Protein AF-L9XF05-F1 (afdb_monomer_lite)

Sequence (82 aa):
MSDEVPVESTDLLVLIAVSLGGGTLIASLLVTPAVSPQFINAIFVSAMFLAFFLFIPIMGARLFIDDDGEESDPEAETDVEH

Radius of gyration: 21.37 Å; chains: 1; bounding box: 44×32×68 Å

Foldseek 3Di:
DPPPPLDDPVLVVVLQVCLLVQQLVVLVVVDPDDPDPSSVVSSVVSSVVSSVVCVVVSSVVVVVVVVVPPPDDCPPDDDPDD

pLDDT: mean 81.66, std 17.62, range [40.5, 97.31]

Organism: NCBI:txid1227499

Secondary structure (DSSP, 8-state):
-----S--HHHHHHHHHHHHHHHHHHHHHHS---SSHHHHHHHHHHHHHHHHHHHHHHHHHHHHHGGGS-------S-----

Structure (mmCIF, N/CA/C/O backbone):
data_AF-L9XF05-F1
#
_entry.id   AF-L9XF05-F1
#
loop_
_atom_site.group_PDB
_atom_site.id
_atom_site.type_symbol
_atom_site.label_atom_id
_atom_site.label_alt_id
_atom_site.label_comp_id
_atom_site.label_asym_id
_atom_site.label_entity_id
_atom_site.label_seq_id
_atom_site.pdbx_PDB_ins_code
_atom_site.Cartn_x
_atom_site.Cartn_y
_atom_site.Cartn_z
_atom_site.occupancy
_atom_site.B_iso_or_equiv
_atom_site.auth_seq_id
_atom_site.auth_comp_id
_atom_site.auth_asym_id
_atom_site.auth_atom_id
_atom_site.pdbx_PDB_model_num
ATOM 1 N N . MET A 1 1 ? 17.753 23.782 -18.209 1.00 40.50 1 MET A N 1
ATOM 2 C CA . MET A 1 1 ? 18.143 22.547 -17.510 1.00 40.50 1 MET A CA 1
ATOM 3 C C . MET A 1 1 ? 16.863 21.993 -16.926 1.00 40.50 1 MET A C 1
ATOM 5 O O . MET A 1 1 ? 16.431 22.472 -15.888 1.00 40.50 1 MET A O 1
ATOM 9 N N . SER A 1 2 ? 16.173 21.147 -17.687 1.00 49.59 2 SER A N 1
ATOM 10 C CA . SER A 1 2 ? 15.090 20.331 -17.143 1.00 49.59 2 SER A CA 1
ATOM 11 C C . SER A 1 2 ? 15.779 19.048 -16.720 1.00 49.59 2 SER A C 1
ATOM 13 O O . SER A 1 2 ? 16.124 18.237 -17.572 1.00 49.59 2 SER A O 1
ATOM 15 N N . ASP A 1 3 ? 16.131 18.951 -15.443 1.00 52.72 3 ASP A N 1
ATOM 16 C CA . ASP A 1 3 ? 16.601 17.696 -14.871 1.00 52.72 3 ASP A CA 1
ATOM 17 C C . ASP A 1 3 ? 15.383 16.767 -14.842 1.00 52.72 3 ASP A C 1
ATOM 19 O O . ASP A 1 3 ? 14.578 16.809 -13.910 1.00 52.72 3 ASP A O 1
ATOM 23 N N . GLU A 1 4 ? 15.178 16.032 -15.937 1.00 59.94 4 GLU A N 1
ATOM 24 C CA . GLU A 1 4 ? 14.144 15.008 -16.063 1.00 59.94 4 GLU A CA 1
ATOM 25 C C . GLU A 1 4 ? 14.429 13.976 -14.967 1.00 59.94 4 GLU A C 1
ATOM 27 O O . GLU A 1 4 ? 15.412 13.233 -15.013 1.00 59.94 4 GLU A O 1
ATOM 32 N N . VAL A 1 5 ? 13.644 14.019 -13.893 1.00 65.25 5 VAL A N 1
ATOM 33 C CA . VAL A 1 5 ? 13.810 13.085 -12.782 1.00 65.25 5 VAL A CA 1
ATOM 34 C C . VAL A 1 5 ? 13.564 11.683 -13.355 1.00 65.25 5 VAL A C 1
ATOM 36 O O . VAL A 1 5 ? 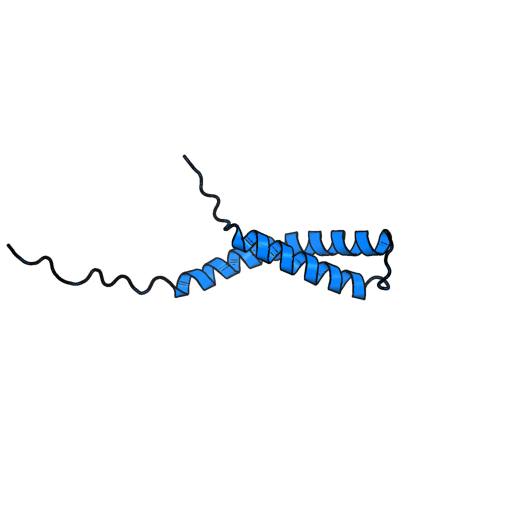12.570 11.515 -14.060 1.00 65.25 5 VAL A O 1
ATOM 39 N N . PRO A 1 6 ? 14.419 10.678 -13.084 1.00 68.12 6 PRO A N 1
ATOM 40 C CA . PRO A 1 6 ? 14.318 9.335 -13.669 1.00 68.12 6 PRO A CA 1
ATOM 41 C C . PRO A 1 6 ? 13.165 8.515 -13.055 1.00 68.12 6 PRO A C 1
ATOM 43 O O . PRO A 1 6 ? 13.354 7.386 -12.618 1.00 68.12 6 PRO A O 1
ATOM 46 N N . VAL A 1 7 ? 11.975 9.106 -12.956 1.00 72.50 7 VAL A N 1
ATOM 47 C CA . VAL A 1 7 ? 10.725 8.518 -12.462 1.00 72.50 7 VAL A CA 1
ATOM 48 C C . VAL A 1 7 ? 9.632 8.849 -13.463 1.00 72.50 7 VAL A C 1
ATOM 50 O O . VAL A 1 7 ? 9.268 10.014 -13.627 1.00 72.50 7 VAL A O 1
ATOM 53 N N . GLU A 1 8 ? 9.088 7.822 -14.115 1.00 83.31 8 GLU A N 1
ATOM 54 C CA . GLU A 1 8 ? 7.910 7.999 -14.963 1.00 83.31 8 GLU A CA 1
ATOM 55 C C . GLU A 1 8 ? 6.673 8.243 -14.098 1.00 83.31 8 GLU A C 1
ATOM 57 O O . GLU A 1 8 ? 6.531 7.718 -12.988 1.00 83.31 8 GLU A O 1
ATOM 62 N N . SER A 1 9 ? 5.709 8.985 -14.645 1.00 86.31 9 SER A N 1
ATOM 63 C CA . SER A 1 9 ? 4.404 9.145 -13.987 1.00 86.31 9 SER A CA 1
ATOM 64 C C . SER A 1 9 ? 3.693 7.796 -13.815 1.00 86.31 9 SER A C 1
ATOM 66 O O . SER A 1 9 ? 2.946 7.598 -12.855 1.00 86.31 9 SER A O 1
ATOM 68 N N . THR A 1 10 ? 3.961 6.848 -14.717 1.00 88.75 10 THR A N 1
ATOM 69 C CA . THR A 1 10 ? 3.450 5.475 -14.663 1.00 88.75 10 THR A CA 1
ATOM 70 C C . THR A 1 10 ? 3.946 4.728 -13.425 1.00 88.75 10 THR A C 1
ATOM 72 O O . THR A 1 10 ? 3.142 4.091 -12.743 1.00 88.75 10 THR A O 1
ATOM 75 N N . ASP A 1 11 ? 5.225 4.874 -13.066 1.00 89.19 11 ASP A N 1
ATOM 76 C CA . ASP A 1 11 ? 5.822 4.216 -11.895 1.00 89.19 11 ASP A CA 1
ATOM 77 C C . ASP A 1 11 ? 5.140 4.684 -10.604 1.00 89.19 11 ASP A C 1
ATOM 79 O O . ASP A 1 11 ? 4.812 3.885 -9.722 1.00 89.19 11 ASP A O 1
ATOM 83 N N . LEU A 1 12 ? 4.833 5.982 -10.528 1.00 90.19 12 LEU A N 1
ATOM 84 C CA . LEU A 1 12 ? 4.103 6.564 -9.406 1.00 90.19 12 LEU A CA 1
ATOM 85 C C . LEU A 1 12 ? 2.672 6.013 -9.309 1.00 90.19 12 LEU A C 1
ATOM 87 O O . LEU A 1 12 ? 2.209 5.698 -8.210 1.00 90.19 12 LEU A O 1
ATOM 91 N N . LEU A 1 13 ? 1.971 5.867 -10.436 1.00 92.50 13 LEU A N 1
ATOM 92 C CA . LEU A 1 13 ? 0.621 5.295 -10.456 1.00 92.50 13 LEU A CA 1
ATOM 93 C C . LEU A 1 13 ? 0.617 3.827 -10.021 1.00 92.50 13 LEU A C 1
ATOM 95 O O . LEU A 1 13 ? -0.230 3.437 -9.212 1.00 92.50 13 LEU A O 1
ATOM 99 N N . VAL A 1 14 ? 1.572 3.029 -10.505 1.00 92.94 14 VAL A N 1
ATOM 100 C CA . VAL A 1 14 ? 1.734 1.623 -10.104 1.00 92.94 14 VAL A CA 1
ATOM 101 C C . VAL A 1 14 ? 2.035 1.532 -8.611 1.00 92.94 14 VAL A C 1
ATOM 103 O O . VAL A 1 14 ? 1.374 0.776 -7.895 1.00 92.94 14 VAL A O 1
ATOM 106 N N . LEU A 1 15 ? 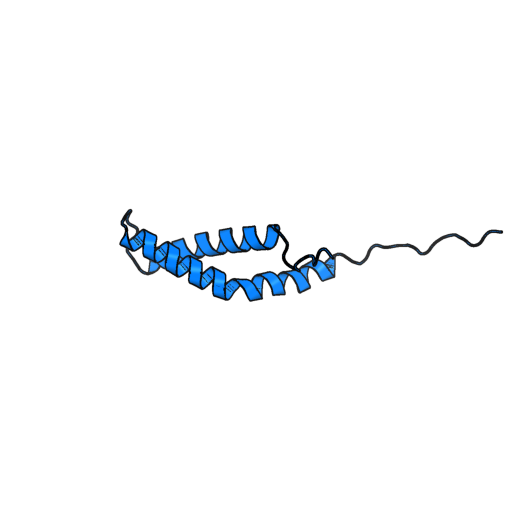2.965 2.350 -8.114 1.00 93.94 15 LEU A N 1
ATOM 107 C CA . LEU A 1 15 ? 3.307 2.407 -6.697 1.00 93.94 15 LEU A CA 1
ATOM 108 C C . LEU A 1 15 ? 2.086 2.738 -5.835 1.00 93.94 15 LEU A C 1
ATOM 110 O O . LEU A 1 15 ? 1.839 2.049 -4.844 1.00 93.94 15 LEU A O 1
ATOM 114 N N . ILE A 1 16 ? 1.297 3.748 -6.212 1.00 94.75 16 ILE A N 1
ATOM 115 C CA . ILE A 1 16 ? 0.075 4.129 -5.489 1.00 94.75 16 ILE A CA 1
ATOM 116 C C . ILE A 1 16 ? -0.934 2.977 -5.494 1.00 94.75 16 ILE A C 1
ATOM 118 O O . ILE A 1 16 ? -1.459 2.621 -4.436 1.00 94.75 16 ILE A O 1
ATOM 122 N N . ALA A 1 17 ? -1.189 2.373 -6.657 1.00 95.94 17 ALA A N 1
ATOM 123 C CA . ALA A 1 17 ? -2.171 1.304 -6.800 1.00 95.94 17 ALA A CA 1
ATOM 124 C C . ALA A 1 17 ? -1.800 0.067 -5.966 1.00 95.94 17 ALA A C 1
ATOM 126 O O . ALA A 1 17 ? -2.626 -0.433 -5.196 1.00 95.94 17 ALA A O 1
ATOM 127 N N . VAL A 1 18 ? -0.548 -0.393 -6.063 1.00 96.19 18 VAL A N 1
ATOM 128 C CA . VAL A 1 18 ? -0.052 -1.560 -5.318 1.00 96.19 18 VAL A CA 1
ATOM 129 C C . VAL A 1 18 ? -0.012 -1.273 -3.819 1.00 96.19 18 VAL A C 1
ATOM 131 O O . VAL A 1 18 ? -0.400 -2.126 -3.022 1.00 96.19 18 VAL A O 1
ATOM 134 N N . SER A 1 19 ? 0.388 -0.067 -3.418 1.00 96.81 19 SER A N 1
ATOM 135 C CA . SER A 1 19 ? 0.476 0.299 -2.002 1.00 96.81 19 SER A CA 1
ATOM 136 C C . SER A 1 19 ? -0.894 0.431 -1.347 1.00 96.81 19 SER A C 1
ATOM 138 O O . SER A 1 19 ? -1.081 -0.057 -0.236 1.00 96.81 19 SER A O 1
ATOM 140 N N . LEU A 1 20 ? -1.879 1.029 -2.024 1.00 97.19 20 LEU A N 1
ATOM 141 C CA . LEU A 1 20 ? -3.253 1.105 -1.516 1.00 97.19 20 LEU A CA 1
ATOM 142 C C . LEU A 1 20 ? -3.916 -0.274 -1.472 1.00 97.19 20 LEU A C 1
ATOM 144 O O . LEU A 1 20 ? -4.543 -0.624 -0.468 1.00 97.19 20 LEU A O 1
ATOM 148 N N . GLY A 1 21 ? -3.754 -1.072 -2.530 1.00 97.06 21 GLY A N 1
ATOM 149 C CA . GLY A 1 21 ? -4.280 -2.435 -2.587 1.00 97.06 21 GLY A CA 1
ATOM 150 C C . GLY A 1 21 ? -3.666 -3.330 -1.509 1.00 97.06 21 GLY A C 1
ATOM 151 O O . GLY A 1 21 ? -4.385 -3.917 -0.698 1.00 97.06 21 GLY A O 1
ATOM 152 N N . GLY A 1 22 ? -2.335 -3.368 -1.435 1.00 95.94 22 GLY A N 1
ATOM 153 C CA . GLY A 1 22 ? -1.597 -4.113 -0.419 1.00 95.94 22 GLY A CA 1
ATOM 154 C C . GLY A 1 22 ? -1.877 -3.606 0.994 1.00 95.94 22 GLY A C 1
ATOM 155 O O . GLY A 1 22 ? -2.111 -4.408 1.893 1.00 95.94 22 GLY A O 1
ATOM 156 N N . GLY A 1 23 ? -1.940 -2.288 1.196 1.00 96.25 23 GLY A N 1
ATOM 157 C CA . GLY A 1 23 ? -2.237 -1.681 2.492 1.00 96.25 23 GLY A CA 1
ATOM 158 C C . GLY A 1 2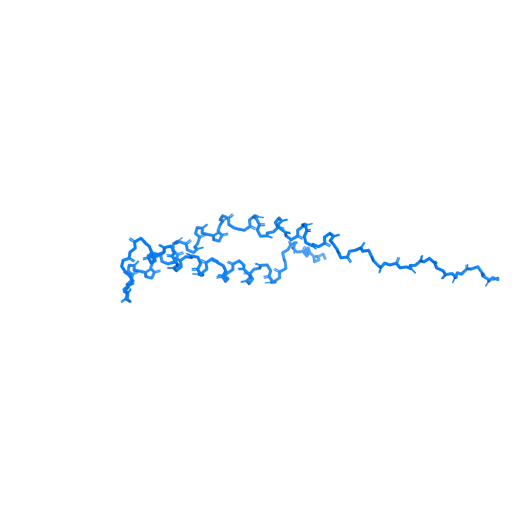3 ? -3.633 -2.043 2.989 1.00 96.25 23 GLY A C 1
ATOM 159 O O . GLY A 1 23 ? -3.801 -2.372 4.160 1.00 96.25 23 GLY A O 1
ATOM 160 N N . THR A 1 24 ? -4.617 -2.089 2.088 1.00 95.75 24 THR A N 1
ATOM 161 C CA . THR A 1 24 ? -5.980 -2.546 2.400 1.00 95.75 24 THR A CA 1
ATOM 162 C C . THR A 1 24 ? -6.008 -4.022 2.784 1.00 95.75 24 THR A C 1
ATOM 164 O O . THR A 1 24 ? -6.678 -4.405 3.747 1.00 95.75 24 THR A O 1
ATOM 167 N N . LEU A 1 25 ? -5.256 -4.853 2.062 1.00 96.88 25 LEU A N 1
ATOM 168 C CA . LEU A 1 25 ? -5.175 -6.288 2.318 1.00 96.88 25 LEU A CA 1
ATOM 169 C C . LEU A 1 25 ? -4.483 -6.576 3.659 1.00 96.88 25 LEU A C 1
ATOM 171 O O . LEU A 1 25 ? -5.017 -7.332 4.466 1.00 96.88 25 LEU A O 1
ATOM 175 N N . ILE A 1 26 ? -3.364 -5.905 3.949 1.00 95.69 26 ILE A N 1
ATOM 176 C CA . ILE A 1 26 ? -2.666 -5.991 5.241 1.00 95.69 26 ILE A CA 1
ATOM 177 C C . ILE A 1 26 ? -3.561 -5.492 6.378 1.00 95.69 26 ILE A C 1
ATOM 179 O O . ILE A 1 26 ? -3.702 -6.179 7.389 1.00 95.69 26 ILE A O 1
ATOM 183 N N . ALA A 1 27 ? -4.208 -4.335 6.222 1.00 94.62 27 ALA A N 1
ATOM 184 C CA . ALA A 1 27 ? -5.102 -3.799 7.245 1.00 94.62 27 ALA A CA 1
ATOM 185 C C . ALA A 1 27 ? -6.249 -4.767 7.560 1.00 94.62 27 ALA A C 1
ATOM 187 O O . ALA A 1 27 ? -6.580 -4.950 8.729 1.00 94.62 27 ALA A O 1
ATOM 188 N N . SER A 1 28 ? -6.794 -5.438 6.538 1.00 94.50 28 SER A N 1
ATOM 189 C CA . SER A 1 28 ? -7.847 -6.453 6.686 1.00 94.50 28 SER A CA 1
ATOM 190 C C . SER A 1 28 ? -7.388 -7.710 7.431 1.00 94.50 28 SER A C 1
ATOM 192 O O . SER A 1 28 ? -8.217 -8.405 8.014 1.00 94.50 28 SER A O 1
ATOM 194 N N . LEU A 1 29 ? -6.085 -8.010 7.420 1.00 95.06 29 LEU A N 1
ATOM 195 C CA . LEU A 1 29 ? -5.495 -9.114 8.184 1.00 95.06 29 LEU A CA 1
ATOM 196 C C . LEU A 1 29 ? -5.190 -8.730 9.639 1.00 95.06 29 LEU A C 1
ATOM 198 O O . LEU A 1 29 ? -5.203 -9.595 10.511 1.00 95.06 29 LEU A O 1
ATOM 202 N N . LEU A 1 30 ? -4.894 -7.455 9.906 1.00 92.31 30 LEU A N 1
ATOM 203 C CA . LEU A 1 30 ? -4.502 -6.972 11.236 1.00 92.31 30 LEU A CA 1
ATOM 204 C C . LEU A 1 30 ? -5.689 -6.524 12.091 1.00 92.31 30 LEU A C 1
ATOM 206 O O . LEU A 1 30 ? -5.667 -6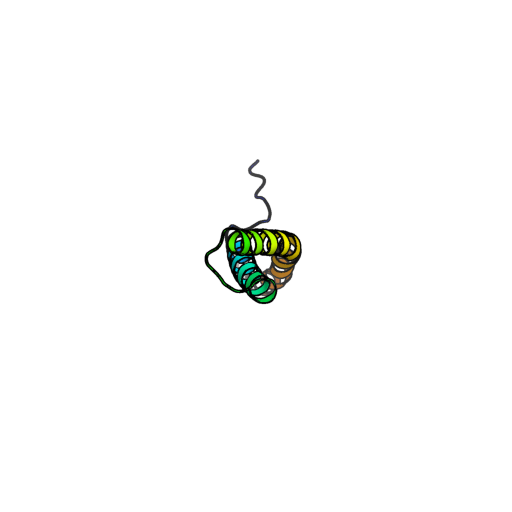.664 13.313 1.00 92.31 30 LEU A O 1
ATOM 210 N N . VAL A 1 31 ? -6.704 -5.943 11.459 1.00 90.88 31 VAL A N 1
ATOM 211 C CA . VAL A 1 31 ? -7.864 -5.353 12.122 1.00 90.88 31 VAL A CA 1
ATOM 212 C C . VAL A 1 31 ? -9.116 -5.842 11.413 1.00 90.88 31 VAL A C 1
ATOM 214 O O . VAL A 1 31 ? -9.157 -5.906 10.186 1.00 90.88 31 VAL A O 1
ATOM 217 N N . THR A 1 32 ? -10.160 -6.156 12.182 1.00 92.06 32 THR A N 1
ATOM 218 C CA . THR A 1 32 ? -11.463 -6.524 11.622 1.00 92.06 32 THR A CA 1
ATOM 219 C C . THR A 1 32 ? -11.927 -5.455 10.628 1.00 92.06 32 THR A C 1
ATOM 221 O O . THR A 1 32 ? -12.041 -4.288 11.019 1.00 92.06 32 THR A O 1
ATOM 224 N N . PRO A 1 33 ? -12.231 -5.828 9.372 1.00 91.62 33 PRO A N 1
ATOM 225 C CA . PRO A 1 33 ? -12.710 -4.888 8.371 1.00 91.62 33 PRO A CA 1
ATOM 226 C C . PRO A 1 33 ? -14.013 -4.227 8.824 1.00 91.62 33 PRO A C 1
ATOM 228 O O . PRO A 1 33 ? -15.069 -4.855 8.886 1.00 91.62 33 PRO A O 1
ATOM 231 N N . ALA A 1 34 ? -13.930 -2.946 9.168 1.00 92.25 34 ALA A N 1
ATOM 232 C CA . ALA A 1 34 ? -15.059 -2.135 9.594 1.00 92.25 34 ALA A CA 1
ATOM 233 C C . ALA A 1 34 ? -14.816 -0.687 9.180 1.00 92.25 34 ALA A C 1
ATOM 235 O O . ALA A 1 34 ? -13.691 -0.197 9.268 1.00 92.25 34 ALA A O 1
ATOM 236 N N . VAL A 1 35 ? -15.868 0.029 8.777 1.00 89.12 35 VAL A N 1
ATOM 237 C CA . VAL A 1 35 ? -15.770 1.460 8.456 1.00 89.12 35 VAL A CA 1
ATOM 238 C C . VAL A 1 35 ? -15.598 2.239 9.759 1.00 89.12 35 VAL A C 1
ATOM 240 O O . VAL A 1 35 ? -16.553 2.704 10.374 1.00 89.12 35 VAL A O 1
ATOM 243 N N . SER A 1 36 ? -14.353 2.313 10.214 1.00 93.69 36 SER A N 1
ATOM 244 C CA . SER A 1 36 ? -13.951 2.955 11.457 1.00 93.69 36 SER A CA 1
ATOM 245 C C . SER A 1 36 ? -12.677 3.771 11.237 1.00 93.69 36 SER A C 1
ATOM 247 O O . SER A 1 36 ? -11.853 3.403 10.391 1.00 93.69 36 SER A O 1
ATOM 249 N N . PRO A 1 37 ? -12.459 4.845 12.018 1.00 94.88 37 PRO A N 1
ATOM 250 C CA . PRO A 1 37 ? -11.221 5.617 11.943 1.00 94.88 37 PRO A CA 1
ATOM 251 C C . PRO A 1 37 ? -9.972 4.754 12.154 1.00 94.88 37 PRO A C 1
ATOM 253 O O . PRO A 1 37 ? -8.948 4.987 11.520 1.00 94.88 37 PRO A O 1
ATOM 256 N N . GLN A 1 38 ? -10.067 3.729 13.005 1.00 94.81 38 GLN A N 1
ATOM 257 C CA . GLN A 1 38 ? -8.973 2.800 13.273 1.00 94.81 38 GLN A CA 1
ATOM 258 C C . GLN A 1 38 ? -8.606 1.972 12.038 1.00 94.81 38 GLN A C 1
ATOM 260 O O . GLN A 1 38 ? -7.427 1.865 11.711 1.00 94.81 38 GLN A O 1
ATOM 265 N N . PHE A 1 39 ? -9.598 1.415 11.338 1.00 93.75 39 PHE A N 1
ATOM 266 C CA . PHE A 1 39 ? -9.358 0.625 10.131 1.00 93.75 39 PHE A CA 1
ATOM 267 C C . PHE A 1 39 ? -8.803 1.487 8.994 1.00 93.75 39 PHE A C 1
ATOM 269 O O . PHE A 1 39 ? -7.830 1.105 8.355 1.00 93.75 39 PHE A O 1
ATOM 276 N N . ILE A 1 40 ? -9.352 2.690 8.799 1.00 95.38 40 ILE A N 1
ATOM 277 C CA . ILE A 1 40 ? -8.847 3.639 7.797 1.00 95.38 40 ILE A CA 1
ATOM 278 C C . ILE A 1 40 ? -7.387 4.004 8.095 1.00 95.38 40 ILE A C 1
ATOM 280 O O . ILE A 1 40 ? -6.550 3.961 7.198 1.00 95.38 40 ILE A O 1
ATOM 284 N N . ASN A 1 41 ? -7.060 4.307 9.354 1.00 96.50 41 ASN A N 1
ATOM 285 C CA . ASN A 1 41 ? -5.686 4.599 9.761 1.00 96.50 41 ASN A CA 1
ATOM 286 C C . ASN A 1 41 ? -4.756 3.401 9.495 1.00 96.50 41 ASN A C 1
ATOM 288 O O . ASN A 1 41 ? -3.690 3.578 8.913 1.00 96.50 41 ASN A O 1
ATOM 292 N N . ALA A 1 42 ? -5.192 2.176 9.812 1.00 95.94 42 ALA A N 1
ATOM 293 C CA . ALA A 1 42 ? -4.429 0.968 9.502 1.00 95.94 42 ALA A CA 1
ATOM 294 C C . ALA A 1 42 ? -4.139 0.833 7.995 1.00 95.94 42 ALA A C 1
ATOM 296 O O . ALA A 1 42 ? -2.994 0.576 7.633 1.00 95.94 42 ALA A O 1
ATOM 297 N N . ILE A 1 43 ? -5.125 1.086 7.120 1.00 96.88 43 ILE A N 1
ATOM 298 C CA . ILE A 1 43 ? -4.922 1.094 5.659 1.00 96.88 43 ILE A CA 1
ATOM 299 C C . ILE A 1 43 ? -3.855 2.119 5.271 1.00 96.88 43 ILE A C 1
ATOM 301 O O . ILE A 1 43 ? -2.921 1.772 4.553 1.00 96.88 43 ILE A O 1
ATOM 305 N N . PHE A 1 44 ? -3.971 3.363 5.749 1.00 96.62 44 PHE A N 1
ATOM 306 C CA . PHE A 1 44 ? -3.026 4.431 5.411 1.00 96.62 44 PHE A CA 1
ATOM 307 C C . PHE A 1 44 ? -1.608 4.116 5.878 1.00 96.62 44 PHE A C 1
ATOM 309 O O . PHE A 1 44 ? -0.671 4.242 5.097 1.00 96.62 44 PHE A O 1
ATOM 316 N N . VAL A 1 45 ? -1.442 3.667 7.121 1.00 97.12 45 VAL A N 1
ATOM 317 C CA . VAL A 1 45 ? -0.127 3.324 7.672 1.00 97.12 45 VAL A CA 1
ATOM 318 C C . VAL A 1 45 ? 0.485 2.153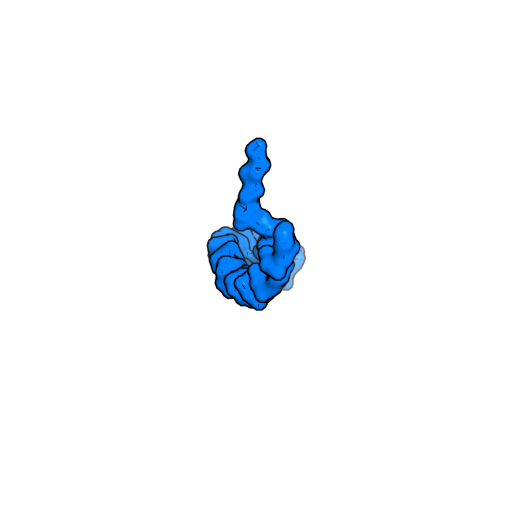 6.906 1.00 97.12 45 VAL A C 1
ATOM 320 O O . VAL A 1 45 ? 1.634 2.243 6.474 1.00 97.12 45 VAL A O 1
ATOM 323 N N . SER A 1 46 ? -0.278 1.082 6.669 1.00 97.12 46 SER A N 1
ATOM 324 C CA . SER A 1 46 ? 0.196 -0.062 5.886 1.00 97.12 46 SER A CA 1
ATOM 325 C C . SER A 1 46 ? 0.538 0.326 4.447 1.00 97.12 46 SER A C 1
ATOM 327 O O . SER A 1 46 ? 1.580 -0.094 3.950 1.00 97.12 46 SER A O 1
ATOM 329 N N . ALA A 1 47 ? -0.282 1.156 3.798 1.00 97.31 47 ALA A N 1
ATOM 330 C CA . ALA A 1 47 ? -0.021 1.655 2.451 1.00 97.31 47 ALA A CA 1
ATOM 331 C C . ALA A 1 47 ? 1.228 2.545 2.400 1.00 97.31 47 ALA A C 1
ATOM 333 O O . ALA A 1 47 ? 2.039 2.391 1.495 1.00 97.31 47 ALA A O 1
ATOM 334 N N . MET A 1 48 ? 1.431 3.433 3.378 1.00 97.25 48 MET A N 1
ATOM 335 C CA . MET A 1 48 ? 2.633 4.270 3.459 1.00 97.25 48 MET A CA 1
ATOM 336 C C . MET A 1 48 ? 3.901 3.430 3.625 1.00 97.25 48 MET A C 1
ATOM 338 O O . MET A 1 48 ? 4.888 3.676 2.934 1.00 97.25 48 MET A O 1
ATOM 342 N N . PHE A 1 49 ? 3.877 2.420 4.502 1.00 97.25 49 PHE A N 1
ATOM 343 C CA . PHE A 1 49 ? 5.008 1.503 4.653 1.00 97.25 49 PHE A CA 1
ATOM 344 C C . PHE A 1 49 ? 5.266 0.708 3.372 1.00 97.25 49 PHE A C 1
ATOM 346 O O . PHE A 1 49 ? 6.410 0.633 2.932 1.00 97.25 49 PHE A O 1
ATOM 353 N N . LEU A 1 50 ? 4.223 0.160 2.744 1.00 96.81 50 LEU A N 1
ATOM 354 C CA . LEU A 1 50 ? 4.341 -0.525 1.455 1.00 96.81 50 LEU A CA 1
ATOM 355 C C . LEU A 1 50 ? 4.946 0.379 0.386 1.00 96.81 50 LEU A C 1
ATOM 357 O O . LEU A 1 50 ? 5.895 -0.036 -0.266 1.00 96.81 50 LEU A O 1
ATOM 361 N N . ALA A 1 51 ? 4.457 1.611 0.252 1.00 95.44 51 ALA A N 1
ATOM 362 C CA . ALA A 1 51 ? 4.982 2.567 -0.712 1.00 95.44 51 ALA A CA 1
ATOM 363 C C . ALA A 1 51 ? 6.468 2.844 -0.464 1.00 95.44 51 ALA A C 1
ATOM 365 O O . ALA A 1 51 ? 7.267 2.824 -1.394 1.00 95.44 51 ALA A O 1
ATOM 366 N N . PHE A 1 52 ? 6.857 3.032 0.797 1.00 95.44 52 PHE A N 1
ATOM 367 C CA . PHE A 1 52 ? 8.251 3.254 1.168 1.00 95.44 52 PHE A CA 1
ATOM 368 C C . PHE A 1 52 ? 9.152 2.061 0.810 1.00 95.44 52 PHE A C 1
ATOM 370 O O . PHE A 1 52 ? 10.222 2.249 0.234 1.00 95.44 52 PHE A O 1
ATOM 377 N N . PHE A 1 53 ? 8.717 0.833 1.105 1.00 95.69 53 PHE A N 1
ATOM 378 C CA . PHE A 1 53 ? 9.496 -0.373 0.807 1.00 95.69 53 PHE A CA 1
ATOM 379 C C . PHE A 1 53 ? 9.501 -0.746 -0.678 1.00 95.69 53 PHE A C 1
ATOM 381 O O . PHE A 1 53 ? 10.497 -1.287 -1.152 1.00 95.69 53 PHE A O 1
ATOM 388 N N . LEU A 1 54 ? 8.415 -0.476 -1.406 1.00 93.88 54 LEU A N 1
ATOM 389 C CA . LEU A 1 54 ? 8.265 -0.820 -2.822 1.00 93.88 54 LEU A CA 1
ATOM 390 C C . LEU A 1 54 ? 8.791 0.252 -3.774 1.00 93.88 54 LEU A C 1
ATOM 392 O O . LEU A 1 54 ? 8.998 -0.063 -4.941 1.00 93.88 54 LEU A O 1
ATOM 396 N N . PHE A 1 55 ? 9.071 1.467 -3.298 1.00 91.06 55 PHE A N 1
ATOM 397 C CA . PHE A 1 55 ? 9.632 2.535 -4.124 1.00 91.06 55 PHE A CA 1
ATOM 398 C C . PHE A 1 55 ? 10.904 2.090 -4.862 1.00 91.06 55 PHE A C 1
ATOM 400 O O . PHE A 1 55 ? 10.955 2.139 -6.086 1.00 91.06 55 PHE A O 1
ATOM 407 N N . ILE A 1 56 ? 11.909 1.582 -4.137 1.00 90.00 56 ILE A N 1
ATOM 408 C CA . ILE A 1 56 ? 13.173 1.132 -4.747 1.00 90.00 56 ILE A CA 1
ATOM 409 C C . ILE A 1 56 ? 12.955 -0.085 -5.664 1.00 90.00 56 ILE A C 1
ATOM 411 O O . ILE A 1 56 ? 13.413 -0.036 -6.803 1.00 90.00 56 ILE A O 1
ATOM 415 N N . PRO A 1 57 ? 12.260 -1.160 -5.237 1.00 89.12 57 PRO A N 1
ATOM 416 C CA . PRO A 1 57 ? 11.978 -2.301 -6.101 1.00 89.12 57 PRO A CA 1
ATOM 417 C C . PRO A 1 57 ? 11.229 -1.961 -7.388 1.00 89.12 57 PRO A C 1
ATOM 419 O O . PRO A 1 57 ? 11.575 -2.516 -8.421 1.00 89.12 57 PRO A O 1
ATOM 422 N N . ILE A 1 58 ? 10.228 -1.075 -7.350 1.00 89.69 58 ILE A N 1
ATOM 423 C CA . ILE A 1 58 ? 9.462 -0.691 -8.548 1.00 89.69 58 ILE A CA 1
ATOM 424 C C . ILE A 1 58 ? 10.367 0.037 -9.540 1.00 89.69 58 ILE A C 1
ATOM 426 O O . ILE A 1 58 ? 10.407 -0.333 -10.710 1.00 89.69 58 ILE A O 1
ATOM 430 N N . MET A 1 59 ? 11.166 0.990 -9.055 1.00 85.94 59 MET A N 1
ATOM 431 C CA . MET A 1 59 ? 12.144 1.682 -9.896 1.00 85.94 59 MET A CA 1
ATO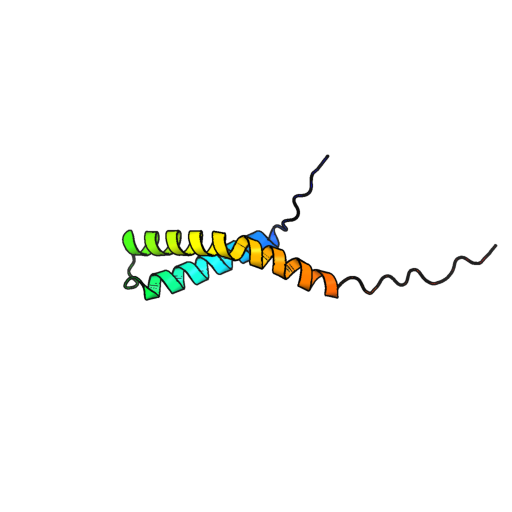M 432 C C . MET A 1 59 ? 13.227 0.738 -10.429 1.00 85.94 59 MET A C 1
ATOM 434 O O . MET A 1 59 ? 13.640 0.849 -11.578 1.00 85.94 59 MET A O 1
ATOM 438 N N . GLY A 1 60 ? 13.678 -0.213 -9.610 1.00 86.00 60 GLY A N 1
ATOM 439 C CA . GLY A 1 60 ? 14.666 -1.210 -10.008 1.00 86.00 60 GLY A CA 1
ATOM 440 C C . GLY A 1 60 ? 14.127 -2.204 -11.035 1.00 86.00 60 GLY A C 1
ATOM 441 O O . GLY A 1 60 ? 14.834 -2.527 -11.979 1.00 86.00 60 GLY A O 1
ATOM 442 N N . ALA A 1 61 ? 12.882 -2.665 -10.885 1.00 85.00 61 ALA A N 1
ATOM 443 C CA . ALA A 1 61 ? 12.244 -3.591 -11.819 1.00 85.00 61 ALA A CA 1
ATOM 444 C C . ALA A 1 61 ? 12.152 -3.001 -13.229 1.00 85.00 61 ALA A C 1
ATOM 446 O O . ALA A 1 61 ? 12.357 -3.720 -14.200 1.00 85.00 61 ALA A O 1
ATOM 447 N N . ARG A 1 62 ? 11.913 -1.691 -13.339 1.00 79.44 62 ARG A N 1
ATOM 448 C CA . ARG A 1 62 ? 11.881 -0.990 -14.621 1.00 79.44 62 ARG A CA 1
ATOM 449 C C . ARG A 1 62 ? 13.203 -1.077 -15.383 1.00 79.44 62 ARG A C 1
ATOM 451 O O . ARG A 1 62 ? 13.172 -1.334 -16.576 1.00 79.44 62 ARG A O 1
ATOM 458 N N . LEU A 1 63 ? 14.344 -0.947 -14.701 1.00 75.44 63 LEU A N 1
ATOM 459 C CA . LEU A 1 63 ? 15.658 -1.072 -15.349 1.00 75.44 63 LEU A CA 1
ATOM 460 C C . LEU A 1 63 ? 15.858 -2.433 -16.029 1.00 75.44 63 LEU A C 1
ATOM 462 O O . LEU A 1 63 ? 16.634 -2.521 -16.967 1.00 75.44 63 LEU A O 1
ATOM 466 N N . PHE A 1 64 ? 15.176 -3.480 -15.558 1.00 77.62 64 PHE A N 1
ATOM 467 C CA . PHE A 1 64 ? 15.217 -4.805 -16.178 1.00 77.62 64 PHE A CA 1
ATOM 468 C C . PHE A 1 64 ? 14.156 -5.005 -17.265 1.00 77.62 64 PHE A C 1
ATOM 470 O O . PHE A 1 64 ? 14.308 -5.910 -18.069 1.00 77.62 64 PHE A O 1
ATOM 477 N N . ILE A 1 65 ? 13.073 -4.220 -17.263 1.00 73.69 65 ILE A N 1
ATOM 478 C CA . ILE A 1 65 ? 11.986 -4.319 -18.253 1.00 73.69 65 ILE A CA 1
ATOM 479 C C . ILE A 1 65 ? 12.288 -3.448 -19.481 1.00 73.69 65 ILE A C 1
ATOM 481 O O . ILE A 1 65 ? 11.977 -3.852 -20.597 1.00 73.69 65 ILE A O 1
ATOM 485 N N . ASP A 1 66 ? 12.893 -2.272 -19.285 1.00 66.06 66 ASP A N 1
ATOM 486 C CA . ASP A 1 66 ? 13.246 -1.357 -20.380 1.00 66.06 66 ASP A CA 1
ATOM 487 C C . ASP A 1 66 ? 14.424 -1.896 -21.231 1.00 66.06 66 ASP A C 1
ATOM 489 O O . ASP A 1 66 ? 14.516 -1.566 -22.409 1.00 66.06 66 ASP A O 1
ATOM 493 N N . ASP A 1 67 ? 15.264 -2.789 -20.685 1.00 61.47 67 ASP A N 1
ATOM 494 C CA . ASP A 1 67 ? 16.401 -3.427 -21.386 1.00 61.47 67 ASP A CA 1
ATOM 495 C C . ASP A 1 67 ? 15.956 -4.390 -22.513 1.00 61.47 67 ASP A C 1
ATOM 497 O O . ASP A 1 67 ? 16.709 -4.667 -23.441 1.00 61.47 67 ASP A O 1
ATOM 501 N N . ASP A 1 68 ? 14.703 -4.862 -22.492 1.00 56.00 68 ASP A N 1
ATOM 502 C CA . ASP A 1 68 ? 14.162 -5.783 -23.506 1.00 56.00 68 ASP A CA 1
ATOM 503 C C . ASP A 1 68 ? 13.653 -5.059 -24.783 1.00 56.00 68 ASP A C 1
ATOM 505 O O . ASP A 1 68 ? 13.164 -5.709 -25.713 1.00 56.00 68 ASP A O 1
ATOM 509 N N . GLY A 1 69 ? 13.712 -3.717 -24.835 1.00 55.66 69 GLY A N 1
ATOM 510 C CA . GLY A 1 69 ? 13.088 -2.889 -25.883 1.00 55.66 69 GLY A CA 1
ATOM 511 C C . GLY A 1 69 ? 14.031 -2.171 -26.859 1.00 55.66 69 GLY A C 1
ATOM 512 O O . GLY A 1 69 ? 13.558 -1.664 -27.878 1.00 55.66 69 GLY A O 1
ATOM 513 N N . GLU A 1 70 ? 15.339 -2.135 -26.598 1.00 55.47 70 GLU A N 1
ATOM 514 C CA . GLU A 1 70 ? 16.344 -1.474 -27.450 1.00 55.47 70 GLU A CA 1
ATOM 515 C C . GLU A 1 70 ? 17.100 -2.481 -28.337 1.00 55.47 70 GLU A C 1
ATOM 517 O O . GLU A 1 70 ? 18.324 -2.516 -28.386 1.00 55.47 70 GLU A O 1
ATOM 522 N N . GLU A 1 71 ? 16.370 -3.299 -29.101 1.00 55.12 71 GLU A N 1
ATOM 523 C CA . GLU A 1 71 ? 16.954 -4.047 -30.225 1.00 55.12 71 GLU A CA 1
ATOM 524 C C . GLU A 1 71 ? 16.062 -3.960 -31.467 1.00 55.12 71 GLU A C 1
ATOM 526 O O . GLU A 1 71 ? 15.552 -4.944 -31.998 1.00 55.12 71 GLU A O 1
ATOM 531 N N . SER A 1 72 ? 15.860 -2.734 -31.946 1.00 54.69 72 SER A N 1
ATOM 532 C CA . SER A 1 72 ? 15.451 -2.492 -33.329 1.00 54.69 72 SER A CA 1
ATOM 533 C C . SER A 1 72 ? 15.770 -1.059 -33.737 1.00 54.69 72 SER A C 1
ATOM 535 O O . SER A 1 72 ? 14.864 -0.246 -33.898 1.00 54.69 72 SER A O 1
ATOM 537 N N . ASP A 1 73 ? 17.055 -0.766 -33.933 1.00 51.38 73 ASP A N 1
ATOM 538 C CA . ASP A 1 73 ? 17.455 0.312 -34.835 1.00 51.38 73 ASP A CA 1
ATOM 539 C C . ASP A 1 73 ? 18.319 -0.271 -35.966 1.00 51.38 73 ASP A C 1
ATOM 541 O O . ASP A 1 73 ? 19.529 -0.453 -35.810 1.00 51.38 73 ASP A O 1
ATOM 545 N N . PRO A 1 74 ? 17.712 -0.677 -37.098 1.00 47.47 74 PRO A N 1
ATOM 546 C CA . PRO A 1 74 ? 18.443 -1.098 -38.276 1.00 47.47 74 PRO A CA 1
ATOM 547 C C . PRO A 1 74 ? 18.877 0.143 -39.074 1.00 47.47 74 PRO A C 1
ATOM 549 O O . PRO A 1 74 ? 18.540 0.269 -40.248 1.00 47.47 74 PRO A O 1
ATOM 552 N N . GLU A 1 75 ? 19.652 1.057 -38.482 1.00 55.88 75 GLU A N 1
ATOM 553 C CA . GLU A 1 75 ? 20.418 2.050 -39.255 1.00 55.88 75 GLU A CA 1
ATOM 554 C C . GLU A 1 75 ? 21.695 1.393 -39.800 1.00 55.88 75 GLU A C 1
ATOM 556 O O . GLU A 1 75 ? 22.829 1.734 -39.469 1.00 55.88 75 GLU A O 1
ATOM 561 N N . ALA A 1 76 ? 21.496 0.371 -40.628 1.00 55.84 76 ALA A N 1
ATOM 562 C CA . ALA A 1 76 ? 22.553 -0.326 -41.339 1.00 55.84 76 ALA A CA 1
ATOM 563 C C . ALA A 1 76 ? 22.108 -0.649 -42.767 1.00 55.84 76 ALA A C 1
ATOM 565 O O . ALA A 1 76 ? 22.194 -1.796 -43.183 1.00 55.84 76 ALA A O 1
ATOM 566 N N . GLU A 1 77 ? 21.646 0.334 -43.541 1.00 54.31 77 GLU A N 1
ATOM 567 C CA . GLU A 1 77 ? 21.738 0.227 -44.998 1.00 54.31 77 GLU A CA 1
ATOM 568 C C . GLU A 1 77 ? 21.623 1.587 -45.696 1.00 54.31 77 GLU A C 1
ATOM 570 O O . GLU A 1 77 ? 20.755 2.398 -45.396 1.00 54.31 77 GLU A O 1
ATOM 575 N N . THR A 1 78 ? 22.528 1.772 -46.659 1.00 55.03 78 THR A N 1
ATOM 576 C CA . THR A 1 78 ? 22.530 2.757 -47.751 1.00 55.03 78 THR A CA 1
ATOM 577 C C . THR A 1 78 ? 22.739 4.235 -47.410 1.00 55.03 78 THR A C 1
ATOM 579 O O . THR A 1 78 ? 21.806 5.023 -47.415 1.00 55.03 78 THR A O 1
ATOM 582 N N . ASP A 1 79 ? 24.011 4.626 -47.306 1.00 49.22 79 ASP A N 1
ATOM 583 C CA . ASP A 1 79 ? 24.500 5.787 -48.066 1.00 49.22 79 ASP A CA 1
ATOM 584 C C . ASP A 1 79 ? 25.963 5.555 -48.490 1.00 49.22 79 ASP A C 1
ATOM 586 O O . ASP A 1 79 ? 26.927 6.154 -48.017 1.00 49.22 79 ASP A O 1
ATOM 590 N N . VAL A 1 80 ? 26.121 4.585 -49.395 1.00 62.09 80 VAL A N 1
ATOM 591 C CA . VAL A 1 80 ? 27.226 4.547 -50.355 1.00 62.09 80 VAL A CA 1
ATOM 592 C C . VAL A 1 80 ? 26.592 4.854 -51.703 1.00 62.09 80 VAL A C 1
ATOM 594 O O . VAL A 1 80 ? 26.237 3.929 -52.417 1.00 62.09 80 VAL A O 1
ATOM 597 N N . GLU A 1 81 ? 26.410 6.130 -52.037 1.00 53.56 81 GLU A N 1
ATOM 598 C CA . GLU A 1 81 ? 26.485 6.594 -53.427 1.00 53.56 81 GLU A CA 1
ATOM 599 C C . GLU A 1 81 ? 26.573 8.130 -53.511 1.00 53.56 81 GLU A C 1
ATOM 601 O O . GLU A 1 81 ? 25.584 8.850 -53.421 1.00 53.56 81 GLU A O 1
ATOM 606 N N . HIS A 1 82 ? 27.804 8.569 -53.792 1.00 45.16 82 HIS A N 1
ATOM 607 C CA . HIS A 1 82 ? 28.201 9.431 -54.916 1.00 45.16 82 HIS A CA 1
ATOM 608 C C . HIS A 1 82 ? 28.844 10.796 -54.634 1.00 45.16 82 HIS A C 1
ATOM 610 O O . HIS A 1 82 ? 28.263 11.650 -53.934 1.00 45.16 82 HIS A O 1
#